Protein AF-A0A2E6I3M8-F1 (afdb_monomer)

Mean predicted aligned error: 12.36 Å

pLDDT: mean 76.17, std 16.65, range [36.59, 97.06]

Solvent-accessible surface area (backbone atoms only — not comparable to full-atom values): 7064 Å² total; per-residue (Å²): 144,80,88,81,78,78,81,73,75,74,75,78,68,83,82,56,92,66,77,67,47,78,41,88,43,80,33,40,32,26,34,58,92,55,69,78,39,78,33,30,38,50,30,41,40,98,87,49,71,42,75,48,64,97,57,67,69,71,56,51,78,20,39,41,77,92,75,76,44,66,56,75,47,78,48,78,68,66,42,86,73,48,77,43,80,44,98,86,75,50,71,52,71,46,70,39,70,76,90,75,79,81,69,86,76,88,126

Structure (mmCIF, N/CA/C/O backbone):
data_AF-A0A2E6I3M8-F1
#
_entry.id   AF-A0A2E6I3M8-F1
#
loop_
_atom_site.group_PDB
_atom_site.id
_atom_site.type_symbol
_atom_site.label_atom_id
_atom_site.label_alt_id
_atom_site.label_comp_id
_atom_site.label_asym_id
_atom_site.label_entity_id
_atom_site.label_seq_id
_atom_site.pdbx_PDB_ins_code
_atom_site.Cartn_x
_atom_site.Cartn_y
_atom_site.Cartn_z
_atom_site.occupancy
_atom_site.B_iso_or_equiv
_atom_site.auth_seq_id
_atom_site.auth_comp_id
_atom_site.auth_asym_id
_atom_site.auth_atom_id
_atom_site.pdbx_PDB_model_num
ATOM 1 N N . MET A 1 1 ? -38.478 33.015 10.668 1.00 46.25 1 MET A N 1
ATOM 2 C CA . MET A 1 1 ? -37.523 32.281 11.519 1.00 46.25 1 MET A CA 1
ATOM 3 C C . MET A 1 1 ? -37.569 30.815 11.116 1.00 46.25 1 MET A C 1
ATOM 5 O O . MET A 1 1 ? -38.404 30.099 11.636 1.00 46.25 1 MET A O 1
ATOM 9 N N . VAL A 1 2 ? -36.740 30.415 10.148 1.00 36.59 2 VAL A N 1
ATOM 10 C CA . VAL A 1 2 ? -36.226 29.045 9.976 1.00 36.59 2 VAL A CA 1
ATOM 11 C C . VAL A 1 2 ? -34.885 29.215 9.261 1.00 36.59 2 VAL A C 1
ATOM 13 O O . VAL A 1 2 ? -34.854 29.569 8.085 1.00 36.59 2 VAL A O 1
ATOM 16 N N . SER A 1 3 ? -33.784 29.077 9.994 1.00 40.72 3 SER A N 1
ATOM 17 C CA . SER A 1 3 ? -32.439 29.075 9.421 1.00 40.72 3 SER A CA 1
ATOM 18 C C . SER A 1 3 ? -32.225 27.732 8.727 1.00 40.72 3 SER A C 1
ATOM 20 O O . SER A 1 3 ? -32.199 26.699 9.390 1.00 40.72 3 SER A O 1
ATOM 22 N N . HIS A 1 4 ? -32.120 27.739 7.399 1.00 43.09 4 HIS A N 1
ATOM 23 C CA . HIS A 1 4 ? -31.569 26.615 6.646 1.00 43.09 4 HIS A CA 1
ATOM 24 C C . HIS A 1 4 ? -30.049 26.725 6.723 1.00 43.09 4 HIS A C 1
ATOM 26 O O . HIS A 1 4 ? -29.446 27.557 6.049 1.00 43.09 4 HIS A O 1
ATOM 32 N N . THR A 1 5 ? -29.432 25.928 7.588 1.00 47.72 5 THR A N 1
ATOM 33 C CA . THR A 1 5 ? -27.984 25.741 7.562 1.00 47.72 5 THR A CA 1
ATOM 34 C C . THR A 1 5 ? -27.696 24.710 6.479 1.00 47.72 5 THR A C 1
ATOM 36 O O . THR A 1 5 ? -27.811 23.510 6.715 1.00 47.72 5 THR A O 1
ATOM 39 N N . GLU A 1 6 ? -27.375 25.172 5.272 1.00 41.91 6 GLU A N 1
ATOM 40 C CA . GLU A 1 6 ? -26.766 24.321 4.252 1.00 41.91 6 GLU A CA 1
ATOM 41 C C . GLU A 1 6 ? -25.428 23.810 4.802 1.00 41.91 6 GLU A C 1
ATOM 43 O O . GLU A 1 6 ? -24.468 24.563 4.976 1.00 41.91 6 GLU A O 1
ATOM 48 N N . HIS A 1 7 ? -25.369 22.518 5.127 1.00 40.81 7 HIS A N 1
ATOM 49 C CA . HIS A 1 7 ? -24.108 21.811 5.307 1.00 40.81 7 HIS A CA 1
ATOM 50 C C . HIS A 1 7 ? -23.460 21.684 3.926 1.00 40.81 7 HIS A C 1
ATOM 52 O O . HIS A 1 7 ? -23.714 20.744 3.177 1.00 40.81 7 HIS A O 1
ATOM 58 N N . ARG A 1 8 ? -22.659 22.687 3.565 1.00 40.91 8 ARG A N 1
ATOM 59 C CA . ARG A 1 8 ? -21.767 22.626 2.412 1.00 40.91 8 ARG A CA 1
ATOM 60 C C . ARG A 1 8 ? -20.731 21.542 2.706 1.00 40.91 8 ARG A C 1
ATOM 62 O O . ARG A 1 8 ? -19.866 21.742 3.554 1.00 40.91 8 ARG A O 1
ATOM 69 N N . VAL A 1 9 ? -20.853 20.395 2.042 1.00 52.34 9 VAL A N 1
ATOM 70 C CA . VAL A 1 9 ? -19.757 19.424 1.948 1.00 52.34 9 VAL A CA 1
ATOM 71 C C . VAL A 1 9 ? -18.591 20.183 1.304 1.00 52.34 9 VAL A C 1
ATOM 73 O O . VAL A 1 9 ? -18.788 20.744 0.222 1.00 52.34 9 VAL A O 1
ATOM 76 N N . PRO A 1 10 ? -17.433 20.330 1.971 1.00 45.88 10 PRO A N 1
ATOM 77 C CA . PRO A 1 10 ? -16.275 20.948 1.345 1.00 45.88 10 PRO A CA 1
ATOM 78 C C . PRO A 1 10 ? -15.919 20.142 0.095 1.00 45.88 10 PRO A C 1
ATOM 80 O O . PRO A 1 10 ? -15.865 18.917 0.148 1.00 45.88 10 PRO A O 1
ATOM 83 N N . GLU A 1 11 ? -15.712 20.812 -1.035 1.00 47.94 11 GLU A N 1
ATOM 84 C CA . GLU A 1 11 ? -15.131 20.174 -2.215 1.00 47.94 11 GLU A CA 1
ATOM 85 C C . GLU A 1 11 ? -13.691 19.777 -1.842 1.00 47.94 11 GLU A C 1
ATOM 87 O O . GLU A 1 11 ? -12.800 20.618 -1.739 1.00 47.94 11 GLU A O 1
ATOM 92 N N . ASP A 1 12 ? -13.505 18.492 -1.528 1.00 54.31 12 ASP A N 1
ATOM 93 C CA . ASP A 1 12 ? -12.345 17.896 -0.842 1.00 54.31 12 ASP A CA 1
ATOM 94 C C . ASP A 1 12 ? -10.984 18.046 -1.554 1.00 54.31 12 ASP A C 1
ATOM 96 O O . ASP A 1 12 ? -9.953 17.623 -1.018 1.00 54.31 12 ASP A O 1
ATOM 100 N N . ASP A 1 13 ? -10.943 18.647 -2.742 1.00 52.84 13 ASP A N 1
ATOM 101 C CA . ASP A 1 13 ? -9.727 18.745 -3.548 1.00 52.84 13 ASP A CA 1
ATOM 102 C C . ASP A 1 13 ? 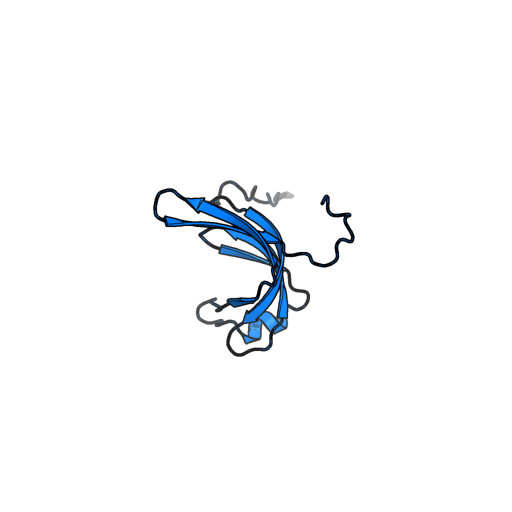-8.852 19.965 -3.211 1.00 52.84 13 ASP A C 1
ATOM 104 O O . ASP A 1 13 ? -7.633 19.889 -3.361 1.00 52.84 13 ASP A O 1
ATOM 108 N N . GLU A 1 14 ? -9.400 21.060 -2.668 1.00 52.09 14 GLU A N 1
ATOM 109 C CA . GLU A 1 14 ? -8.608 22.284 -2.425 1.00 52.09 14 GLU A CA 1
ATOM 110 C C . GLU A 1 14 ? -7.663 22.202 -1.208 1.00 52.09 14 GLU A C 1
ATOM 112 O O . GLU A 1 14 ? -6.711 22.978 -1.105 1.00 52.09 14 GLU A O 1
ATOM 117 N N . GLN A 1 15 ? -7.868 21.259 -0.279 1.00 60.31 15 GLN A N 1
ATOM 118 C CA . GLN A 1 15 ? -7.026 21.128 0.926 1.00 60.31 15 GLN A CA 1
ATOM 119 C C . GLN A 1 15 ? -5.815 20.200 0.745 1.00 60.31 15 GLN A C 1
ATOM 121 O O . GLN A 1 15 ? -4.953 20.106 1.627 1.00 60.31 15 GLN A O 1
ATOM 126 N N . ARG A 1 16 ? -5.723 19.493 -0.384 1.00 58.44 16 ARG A N 1
ATOM 127 C CA . ARG A 1 16 ? -4.733 18.430 -0.580 1.00 58.44 16 ARG A CA 1
ATOM 128 C C . ARG A 1 16 ? -3.451 18.996 -1.186 1.00 58.44 16 ARG A C 1
ATOM 130 O O . ARG A 1 16 ? -3.440 19.528 -2.288 1.00 58.44 16 ARG A O 1
ATOM 137 N N . LYS A 1 17 ? -2.335 18.852 -0.464 1.00 64.88 17 LYS A N 1
ATOM 138 C CA . LYS A 1 17 ? -1.016 19.359 -0.894 1.00 64.88 17 LYS A CA 1
ATOM 139 C C . LYS A 1 17 ? -0.282 18.447 -1.886 1.00 64.88 17 LYS A C 1
ATOM 141 O O . LYS A 1 17 ? 0.683 18.896 -2.494 1.00 64.88 17 LYS A O 1
ATOM 146 N N . LEU A 1 18 ? -0.692 17.182 -2.023 1.00 68.06 18 LEU A N 1
ATOM 147 C CA . LEU A 1 18 ? -0.040 16.183 -2.877 1.00 68.06 18 LEU A CA 1
ATOM 148 C C . LEU A 1 18 ? -1.071 15.422 -3.709 1.00 68.06 18 LEU A C 1
ATOM 150 O O . LEU A 1 18 ? -2.149 15.091 -3.213 1.00 68.06 18 LEU A O 1
ATOM 154 N N . SER A 1 19 ? -0.701 15.103 -4.950 1.00 73.75 19 SER A N 1
ATOM 155 C CA . SER A 1 19 ? -1.495 14.250 -5.830 1.00 73.75 19 SER A CA 1
ATOM 156 C C . SER A 1 19 ? -1.620 12.839 -5.250 1.00 73.75 19 SER A C 1
ATOM 158 O O . SER A 1 19 ? -0.650 12.263 -4.750 1.00 73.75 19 SER A O 1
ATOM 160 N N . ARG A 1 20 ? -2.833 12.284 -5.313 1.00 75.75 20 ARG A N 1
ATOM 161 C CA . ARG A 1 20 ? -3.129 10.896 -4.944 1.00 75.75 20 ARG A CA 1
ATOM 162 C C . ARG A 1 20 ? -3.222 10.043 -6.199 1.00 75.75 20 ARG A C 1
ATOM 164 O O . ARG A 1 20 ? -3.825 10.457 -7.187 1.00 75.75 20 ARG A O 1
ATOM 171 N N . LEU A 1 21 ? -2.634 8.857 -6.139 1.00 79.88 21 LEU A N 1
ATOM 172 C CA . LEU A 1 21 ? -2.870 7.805 -7.113 1.00 79.88 21 LEU A CA 1
ATOM 173 C C . LEU A 1 21 ? -4.069 6.995 -6.624 1.00 79.88 21 LEU A C 1
ATOM 175 O O . LEU A 1 21 ? -3.986 6.367 -5.569 1.00 79.88 21 LEU A O 1
ATOM 179 N N . GLN A 1 22 ? -5.168 7.027 -7.376 1.00 77.25 22 GLN A N 1
ATOM 180 C CA . GLN A 1 22 ? -6.261 6.084 -7.161 1.00 77.25 22 GLN A CA 1
ATOM 181 C C . GLN A 1 22 ? -5.818 4.708 -7.636 1.00 77.25 22 GLN A C 1
ATOM 183 O O . GLN A 1 22 ? -5.346 4.548 -8.765 1.00 77.25 22 GLN A O 1
ATOM 188 N N . ILE A 1 23 ? -5.931 3.734 -6.747 1.00 80.06 23 ILE A N 1
ATOM 189 C CA . ILE A 1 23 ? -5.555 2.354 -6.994 1.00 80.06 23 ILE A CA 1
ATOM 190 C C . ILE A 1 23 ? -6.517 1.497 -6.189 1.00 80.06 23 ILE A C 1
ATOM 192 O O . ILE A 1 23 ? -6.655 1.747 -5.006 1.00 80.06 23 ILE A O 1
ATOM 196 N N . ASP A 1 24 ? -7.154 0.510 -6.812 1.00 74.25 24 ASP A N 1
ATOM 197 C CA . ASP A 1 24 ? -7.914 -0.521 -6.102 1.00 74.25 24 ASP A CA 1
ATOM 198 C C . ASP A 1 24 ? -7.016 -1.763 -6.035 1.00 74.25 24 ASP A C 1
ATOM 200 O O . ASP A 1 24 ? -6.994 -2.595 -6.949 1.00 74.25 24 ASP A O 1
ATOM 204 N N . LEU A 1 25 ? -6.161 -1.823 -5.008 1.00 79.50 25 LEU A N 1
ATOM 205 C CA . LEU A 1 25 ? -5.187 -2.906 -4.842 1.00 79.50 25 LEU A CA 1
ATOM 206 C C . LEU A 1 25 ? -5.544 -3.756 -3.621 1.00 79.50 25 LEU A C 1
ATOM 208 O O . LEU A 1 25 ? -5.371 -3.277 -2.493 1.00 79.50 25 LEU A O 1
ATOM 212 N N . PRO A 1 26 ? -5.967 -5.021 -3.813 1.00 78.31 26 PRO A N 1
ATOM 213 C CA . PRO A 1 26 ? -6.090 -5.951 -2.706 1.00 78.31 26 PRO A CA 1
ATOM 214 C C . PRO A 1 26 ? -4.699 -6.264 -2.153 1.00 78.31 26 PRO A C 1
ATOM 216 O O . PRO A 1 26 ? -3.774 -6.623 -2.889 1.00 78.31 26 PRO A O 1
ATOM 219 N N . ILE A 1 27 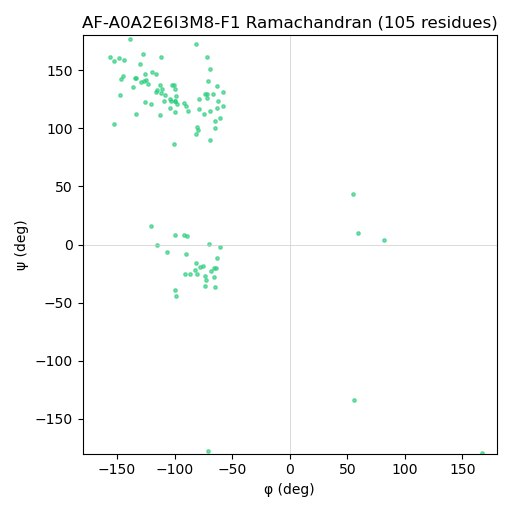? -4.556 -6.128 -0.842 1.00 82.19 27 ILE A N 1
ATOM 220 C CA . ILE A 1 27 ? -3.321 -6.380 -0.113 1.00 82.19 27 ILE A CA 1
ATOM 221 C C . ILE A 1 27 ? -3.590 -7.284 1.082 1.00 82.19 27 ILE A C 1
ATOM 223 O O . ILE A 1 27 ? -4.680 -7.295 1.648 1.00 82.19 27 ILE A O 1
ATOM 227 N N . GLN A 1 28 ? -2.550 -7.989 1.513 1.00 83.06 28 GLN A N 1
ATOM 228 C CA . GLN A 1 28 ? -2.513 -8.541 2.859 1.00 83.06 28 GLN A CA 1
ATOM 229 C C . GLN A 1 28 ? -1.709 -7.604 3.737 1.00 83.06 28 GLN A C 1
ATOM 231 O O . GLN A 1 28 ? -0.539 -7.357 3.449 1.00 83.06 28 GLN A O 1
ATOM 236 N N . ALA A 1 29 ? -2.320 -7.084 4.793 1.00 83.25 29 ALA A N 1
ATOM 237 C CA . ALA A 1 29 ? -1.662 -6.188 5.726 1.00 83.25 29 ALA A CA 1
ATOM 238 C C . ALA A 1 29 ? -1.568 -6.804 7.116 1.00 83.25 29 ALA A C 1
ATOM 240 O O . ALA A 1 29 ? -2.478 -7.499 7.552 1.00 83.25 29 ALA A O 1
ATOM 241 N N . ARG A 1 30 ? -0.501 -6.501 7.847 1.00 82.62 30 ARG A N 1
ATOM 242 C CA . ARG A 1 30 ? -0.427 -6.728 9.292 1.00 82.62 30 ARG A CA 1
ATOM 243 C C . ARG A 1 30 ? -0.322 -5.385 9.997 1.00 82.62 30 ARG A C 1
ATOM 245 O O . ARG A 1 30 ? 0.477 -4.546 9.583 1.00 82.62 30 ARG A O 1
ATOM 252 N N . LEU A 1 31 ? -1.127 -5.189 11.039 1.00 80.38 31 LEU A N 1
ATOM 253 C CA . LEU A 1 31 ? -1.067 -4.005 11.893 1.00 80.38 31 LEU A CA 1
ATOM 254 C C . LEU A 1 31 ? -0.502 -4.398 13.260 1.00 80.38 31 LEU A C 1
ATOM 256 O O . LEU A 1 31 ? -1.036 -5.289 13.923 1.00 80.38 31 LEU A O 1
ATOM 260 N N . GLY A 1 32 ? 0.588 -3.750 13.675 1.00 76.56 32 GLY A N 1
ATOM 261 C CA . GLY A 1 32 ? 1.267 -4.063 14.939 1.00 76.56 32 GLY A CA 1
ATOM 262 C C . GLY A 1 32 ? 1.691 -5.538 15.041 1.00 76.56 32 GLY A C 1
ATOM 263 O O . GLY A 1 32 ? 2.239 -6.107 14.098 1.00 76.56 32 GLY A O 1
ATOM 264 N N . GLU A 1 33 ? 1.429 -6.178 16.185 1.00 71.31 33 GLU A N 1
ATOM 265 C CA . GLU A 1 33 ? 1.676 -7.619 16.392 1.00 71.31 33 GLU A CA 1
ATOM 266 C C . GLU A 1 33 ? 0.482 -8.522 16.012 1.00 71.31 33 GLU A C 1
ATOM 268 O O . GLU A 1 33 ? 0.523 -9.729 16.246 1.00 71.31 33 GLU A O 1
ATOM 273 N N . GLY A 1 34 ? -0.571 -7.959 15.411 1.00 69.94 34 GLY A N 1
ATOM 274 C CA . GLY A 1 34 ? -1.805 -8.672 15.075 1.00 69.94 34 GLY A CA 1
ATOM 275 C C . GLY A 1 34 ? -1.686 -9.691 13.933 1.00 69.94 34 GLY A C 1
ATOM 276 O O . GLY A 1 34 ? -0.619 -9.930 13.358 1.00 69.94 34 GLY A O 1
ATOM 277 N N . SER A 1 35 ? -2.820 -10.306 13.585 1.00 74.38 35 SER A N 1
ATOM 278 C CA . SER A 1 35 ? -2.945 -11.200 12.427 1.00 74.38 35 SER A CA 1
ATOM 279 C C . SER A 1 35 ? -2.900 -10.439 11.098 1.00 74.38 35 SER A C 1
ATOM 281 O O . SER A 1 35 ? -3.123 -9.232 11.046 1.00 74.38 35 SER A O 1
ATOM 283 N N . HIS A 1 36 ? -2.629 -11.159 10.004 1.00 78.94 36 HIS A N 1
ATOM 284 C CA . HIS A 1 36 ? -2.767 -10.594 8.662 1.00 78.94 36 HIS A CA 1
ATOM 285 C C . HIS A 1 36 ? -4.249 -10.409 8.320 1.00 78.94 36 HIS A C 1
ATOM 287 O O . HIS A 1 36 ? -5.066 -11.274 8.635 1.00 78.94 36 HIS A O 1
ATOM 293 N N . LEU A 1 37 ? -4.560 -9.300 7.659 1.00 84.00 37 LEU A N 1
ATOM 294 C CA . LEU A 1 37 ? -5.886 -8.882 7.230 1.00 84.00 37 LEU A CA 1
ATOM 295 C C . LEU A 1 37 ? -5.874 -8.676 5.725 1.00 84.00 37 LEU A 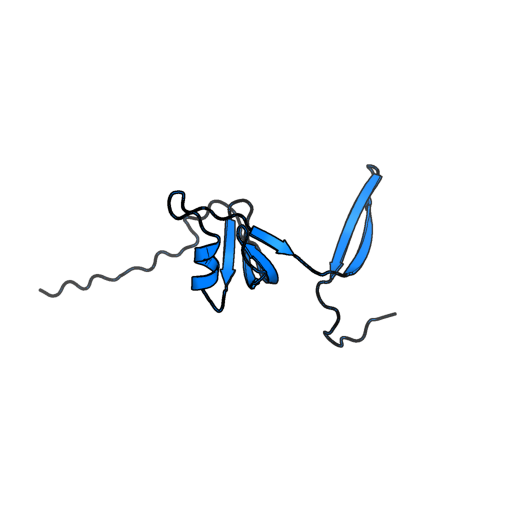C 1
ATOM 297 O O . LEU A 1 37 ? -4.932 -8.088 5.188 1.00 84.00 37 LEU A O 1
ATOM 301 N N . ASP A 1 38 ? -6.928 -9.132 5.064 1.00 84.12 38 ASP A N 1
ATOM 302 C CA . ASP A 1 38 ? -7.178 -8.760 3.680 1.00 84.12 38 ASP A CA 1
ATOM 303 C C . ASP A 1 38 ? -7.785 -7.349 3.684 1.00 84.12 38 ASP A C 1
ATOM 305 O O . ASP A 1 38 ? -8.841 -7.116 4.271 1.00 84.12 38 ASP A O 1
ATOM 309 N N . LEU A 1 39 ? -7.073 -6.395 3.086 1.00 86.56 39 LEU A N 1
ATOM 310 C CA . LEU A 1 39 ? -7.475 -4.993 2.974 1.00 86.56 39 LEU A CA 1
ATOM 311 C C . LEU A 1 39 ? -7.408 -4.558 1.513 1.00 86.56 39 LEU A C 1
ATOM 313 O O . LEU A 1 39 ? -6.733 -5.172 0.687 1.00 86.56 39 LEU A O 1
ATOM 317 N N . GLU A 1 40 ? -8.044 -3.439 1.204 1.00 86.25 40 GLU A N 1
ATOM 318 C CA . GLU A 1 40 ? -7.940 -2.8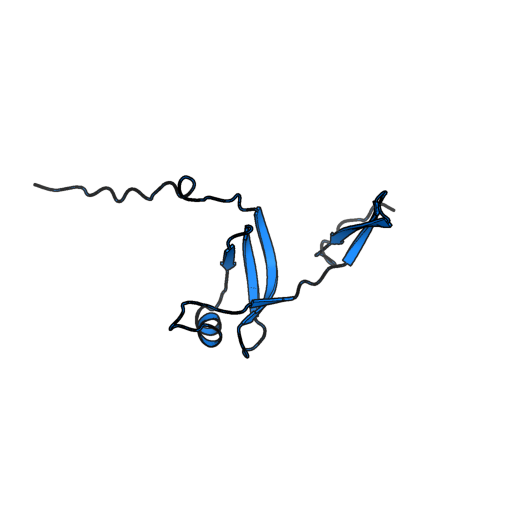01 -0.104 1.00 86.25 40 GLU A CA 1
ATOM 319 C C . GLU A 1 40 ? -7.382 -1.391 0.073 1.00 86.25 40 GLU A C 1
ATOM 321 O O . GLU A 1 40 ? -7.959 -0.571 0.787 1.00 86.25 40 GLU A O 1
ATOM 326 N N . ILE A 1 41 ? -6.247 -1.095 -0.561 1.00 88.06 41 ILE A N 1
ATOM 327 C CA . ILE A 1 41 ? -5.819 0.298 -0.727 1.00 88.06 41 ILE A CA 1
ATOM 328 C C . ILE A 1 41 ? -6.734 0.896 -1.789 1.00 88.06 41 ILE A C 1
ATOM 330 O O . ILE A 1 41 ? -6.879 0.276 -2.835 1.00 88.06 41 ILE A O 1
ATOM 334 N N . VAL A 1 42 ? -7.326 2.056 -1.495 1.00 88.12 42 VAL A N 1
ATOM 335 C CA . VAL A 1 42 ? -8.215 2.832 -2.383 1.00 88.12 42 VAL A CA 1
ATOM 336 C C . VAL A 1 42 ? -7.453 3.984 -3.045 1.00 88.12 42 VAL A C 1
ATOM 338 O O . VAL A 1 42 ? -7.653 4.327 -4.211 1.00 88.12 42 VAL A O 1
ATOM 341 N N . ASP A 1 43 ? -6.567 4.623 -2.282 1.00 88.62 43 ASP A N 1
ATOM 342 C CA . ASP A 1 43 ? -5.631 5.603 -2.815 1.00 88.62 43 ASP A CA 1
ATOM 343 C C . ASP A 1 43 ? -4.361 5.685 -1.968 1.00 88.62 43 ASP A C 1
ATOM 345 O O . ASP A 1 43 ? -4.341 5.305 -0.793 1.00 88.62 43 ASP A O 1
ATOM 349 N N . ILE A 1 44 ? -3.287 6.175 -2.584 1.00 87.81 44 ILE A N 1
ATOM 350 C CA . ILE A 1 44 ? -2.017 6.433 -1.909 1.00 87.81 44 ILE A CA 1
ATOM 351 C C . ILE A 1 44 ? -1.324 7.668 -2.488 1.00 87.81 44 ILE A C 1
ATOM 353 O O . ILE A 1 44 ? -1.380 7.955 -3.687 1.00 87.81 44 ILE A O 1
ATOM 357 N N . SER A 1 45 ? -0.648 8.418 -1.626 1.00 87.69 45 SER A N 1
ATOM 358 C CA . SER A 1 45 ? 0.253 9.512 -1.976 1.00 87.69 45 SER A CA 1
ATOM 359 C C . SER A 1 45 ? 1.506 9.478 -1.104 1.00 87.69 45 SER A C 1
ATOM 361 O O . SER A 1 45 ? 1.623 8.692 -0.166 1.00 87.69 45 SER A O 1
ATOM 363 N N . GLY A 1 46 ? 2.444 10.390 -1.370 1.00 81.44 46 GLY A N 1
ATOM 364 C CA . GLY A 1 46 ? 3.637 10.553 -0.535 1.00 81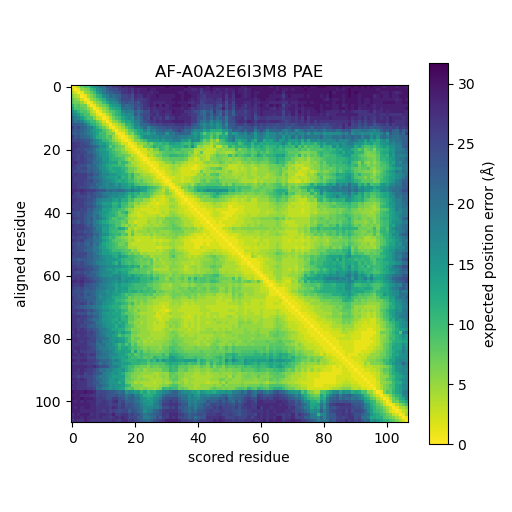.44 46 GLY A CA 1
ATOM 365 C C . GLY A 1 46 ? 3.360 10.993 0.911 1.00 81.44 46 GLY A C 1
ATOM 366 O O . GLY A 1 46 ? 4.279 10.955 1.721 1.00 81.44 46 GLY A O 1
ATOM 367 N N . SER A 1 47 ? 2.135 11.416 1.248 1.00 87.88 47 SER A N 1
ATOM 368 C CA . SER A 1 47 ? 1.765 11.848 2.607 1.00 87.88 47 SER A CA 1
ATOM 369 C C . SER A 1 47 ? 0.724 10.964 3.287 1.00 87.88 47 SER A C 1
ATOM 371 O O . SER A 1 47 ? 0.314 11.286 4.399 1.00 87.88 47 SER A O 1
ATOM 373 N N . GLY A 1 48 ? 0.228 9.913 2.638 1.00 87.00 48 GLY A N 1
ATOM 374 C CA . GLY A 1 48 ? -0.775 9.056 3.256 1.00 87.00 48 GLY A CA 1
ATOM 375 C C . GLY A 1 48 ? -1.447 8.104 2.286 1.00 87.00 48 GLY A C 1
ATOM 376 O O . GLY A 1 48 ? -1.150 8.086 1.096 1.00 87.00 48 GLY A O 1
ATOM 377 N N . MET A 1 49 ? -2.377 7.323 2.818 1.00 90.62 49 MET A N 1
ATOM 378 C CA . MET A 1 49 ? -3.151 6.337 2.077 1.00 90.62 49 MET A CA 1
ATOM 379 C C . MET A 1 49 ? -4.576 6.272 2.614 1.00 90.62 49 MET A C 1
ATOM 381 O O . MET A 1 49 ? -4.830 6.645 3.762 1.00 90.62 49 MET A O 1
ATOM 385 N N . GLN A 1 50 ? -5.486 5.767 1.794 1.00 89.88 50 GLN A N 1
ATOM 386 C CA . GLN A 1 50 ? -6.828 5.385 2.197 1.00 89.88 50 GLN A CA 1
ATOM 387 C C . GLN A 1 50 ? -6.997 3.881 2.003 1.00 89.88 50 GLN A C 1
ATOM 389 O O . GLN A 1 50 ? -6.683 3.352 0.939 1.00 89.88 50 GLN A O 1
ATOM 394 N N . ILE A 1 51 ? -7.507 3.207 3.033 1.00 89.44 51 ILE A N 1
ATOM 395 C CA . ILE A 1 51 ? -7.775 1.769 3.021 1.00 89.44 51 ILE A CA 1
ATOM 396 C C . ILE A 1 51 ? -9.261 1.498 3.248 1.00 89.44 51 ILE A C 1
ATOM 398 O O . ILE A 1 51 ? -9.941 2.246 3.954 1.00 89.44 51 ILE A O 1
ATOM 402 N N . ARG A 1 52 ? -9.755 0.415 2.659 1.00 88.88 52 ARG A N 1
ATOM 403 C CA . ARG A 1 52 ? -11.076 -0.159 2.896 1.00 88.88 52 ARG A CA 1
ATOM 404 C C . ARG A 1 52 ? -10.887 -1.498 3.613 1.00 88.88 52 ARG A C 1
ATOM 406 O O . ARG A 1 52 ? -10.011 -2.280 3.248 1.00 88.88 52 ARG A O 1
ATOM 413 N N . SER A 1 53 ? -11.679 -1.714 4.660 1.00 87.00 53 SER A N 1
ATOM 414 C CA . SER A 1 53 ? -11.711 -2.940 5.464 1.00 87.00 53 SER A CA 1
ATOM 415 C C . SER A 1 53 ? -13.163 -3.342 5.686 1.00 87.00 53 SER A C 1
ATOM 417 O O . SER A 1 53 ? -14.003 -2.465 5.904 1.00 87.00 53 SER A O 1
ATOM 419 N N . ASP A 1 54 ? -13.433 -4.644 5.684 1.00 86.12 54 ASP A N 1
ATOM 420 C CA . ASP A 1 54 ? -14.741 -5.192 6.058 1.00 86.12 54 ASP A CA 1
ATOM 421 C C . ASP A 1 54 ? -14.939 -5.232 7.583 1.00 86.12 54 ASP A C 1
ATOM 423 O O . ASP A 1 54 ? -16.072 -5.275 8.063 1.00 86.12 54 ASP A O 1
ATOM 427 N N . ASP A 1 55 ? -13.845 -5.172 8.350 1.00 83.50 55 ASP A N 1
ATOM 428 C CA . ASP A 1 55 ? -13.863 -5.155 9.811 1.00 83.50 55 ASP A CA 1
ATOM 429 C C . ASP A 1 55 ? -12.931 -4.062 10.354 1.00 83.50 55 ASP A C 1
ATOM 431 O O . ASP A 1 55 ? -11.706 -4.101 10.193 1.00 83.50 55 ASP A O 1
ATOM 435 N N . PHE A 1 56 ? -13.524 -3.039 10.973 1.00 81.19 56 PHE A N 1
ATOM 436 C CA . PHE A 1 56 ? -12.782 -1.935 11.582 1.00 81.19 56 PHE A CA 1
ATOM 437 C C . PHE A 1 56 ? -12.230 -2.290 12.965 1.00 81.19 56 PHE A C 1
ATOM 439 O O . PHE A 1 56 ? -11.236 -1.700 13.385 1.00 81.19 56 PHE A O 1
ATOM 446 N N . GLU A 1 57 ? -12.839 -3.237 13.682 1.00 81.50 57 GLU A N 1
ATOM 447 C CA . GLU A 1 57 ? -12.394 -3.575 15.037 1.00 81.50 57 GLU A CA 1
ATOM 448 C C . GLU A 1 57 ? -10.989 -4.177 15.008 1.00 81.50 57 GLU A C 1
ATOM 450 O O . GLU A 1 57 ? -10.153 -3.810 15.829 1.00 81.50 57 GLU A O 1
ATOM 455 N N . VAL A 1 58 ? -10.664 -4.970 13.98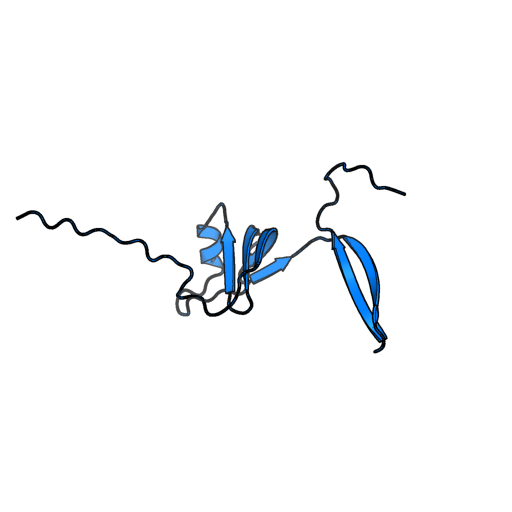4 1.00 75.44 58 VAL A N 1
ATOM 456 C CA . VAL A 1 58 ? -9.317 -5.546 13.844 1.00 75.44 58 VAL A CA 1
ATOM 457 C C . VAL A 1 58 ? -8.248 -4.492 13.537 1.00 75.44 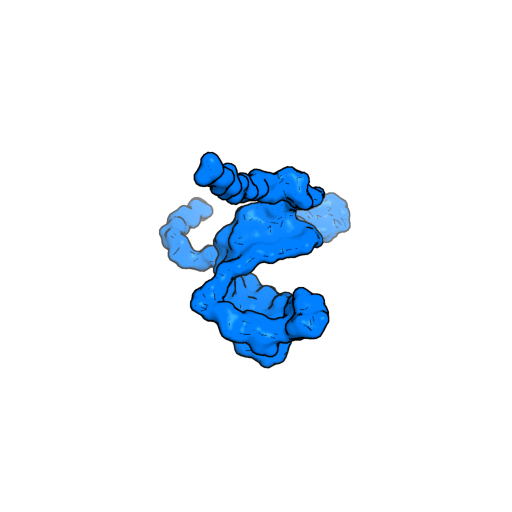58 VAL A C 1
ATOM 459 O O . VAL A 1 58 ? -7.072 -4.687 13.844 1.00 75.44 58 VAL A O 1
ATOM 462 N N . LEU A 1 59 ? -8.634 -3.337 12.981 1.00 78.19 59 LEU A N 1
ATOM 463 C CA . LEU A 1 59 ? -7.703 -2.225 12.784 1.00 78.19 59 LEU A CA 1
ATOM 464 C C . LEU A 1 59 ? -7.360 -1.521 14.103 1.00 78.19 59 LEU A C 1
ATOM 466 O O . LEU A 1 59 ? -6.269 -0.963 14.223 1.00 78.19 59 LEU A O 1
ATOM 470 N N . LYS A 1 60 ? -8.255 -1.563 15.099 1.00 78.00 60 LYS A N 1
ATOM 471 C CA . LYS A 1 60 ? -8.024 -0.941 16.411 1.00 78.00 60 LYS A CA 1
ATOM 472 C C . LYS A 1 60 ? -7.002 -1.700 17.248 1.00 78.00 60 LYS A C 1
ATOM 474 O O . LYS A 1 60 ? -6.288 -1.074 18.024 1.00 78.00 60 LYS A O 1
ATOM 479 N N . ASP A 1 61 ? -6.904 -3.016 17.078 1.00 75.19 61 ASP A N 1
ATOM 480 C CA . ASP A 1 61 ? -5.993 -3.851 17.869 1.00 75.19 61 ASP A CA 1
ATOM 481 C C . ASP A 1 61 ? -4.511 -3.539 17.592 1.00 75.19 61 ASP A C 1
ATOM 483 O O . ASP A 1 61 ? -3.663 -3.698 18.469 1.00 75.19 61 ASP A O 1
ATOM 487 N N . GLY A 1 62 ? -4.189 -3.064 16.385 1.00 73.44 62 GLY A N 1
ATOM 488 C CA . GLY A 1 62 ? -2.836 -2.652 15.988 1.00 73.44 62 GLY A CA 1
ATOM 489 C C . GLY A 1 62 ? -2.588 -1.141 16.036 1.00 73.44 62 GLY A C 1
ATOM 490 O O . GLY A 1 62 ? -1.556 -0.680 15.545 1.00 73.44 62 GLY A O 1
ATOM 491 N N . PHE A 1 63 ? -3.535 -0.376 16.578 1.00 83.50 63 PHE A N 1
ATOM 492 C CA . PHE A 1 63 ? -3.544 1.083 16.577 1.00 83.50 63 PHE A CA 1
ATOM 493 C C . PHE A 1 63 ? -3.162 1.641 17.952 1.00 83.50 63 PHE A C 1
ATOM 495 O O . PHE A 1 63 ? -3.794 1.343 18.967 1.00 83.50 63 PHE A O 1
ATOM 502 N N . ASP A 1 64 ? -2.146 2.503 17.991 1.00 82.62 64 ASP A N 1
ATOM 503 C CA . ASP A 1 64 ? -1.826 3.287 19.177 1.00 82.62 64 ASP A CA 1
ATOM 504 C C . ASP A 1 64 ? -2.780 4.482 19.271 1.00 82.62 64 ASP A C 1
ATOM 506 O O . ASP A 1 64 ? -2.583 5.532 18.652 1.00 82.62 64 ASP A O 1
ATOM 510 N N . ALA A 1 65 ? -3.820 4.329 20.090 1.00 80.75 65 ALA A N 1
ATOM 511 C CA . ALA A 1 65 ? -4.828 5.361 20.294 1.00 80.75 65 ALA A CA 1
ATOM 512 C C . ALA A 1 65 ? -4.311 6.635 20.974 1.00 80.75 65 ALA A C 1
ATOM 514 O O . ALA A 1 65 ? -4.961 7.674 20.856 1.00 80.75 65 ALA A O 1
ATOM 515 N N . GLN A 1 66 ? -3.172 6.590 21.674 1.00 86.06 66 GLN A N 1
ATOM 516 C CA . GLN A 1 66 ? -2.602 7.788 22.296 1.00 86.06 66 GLN A CA 1
ATOM 517 C C . GLN A 1 66 ? -1.975 8.712 21.252 1.00 86.06 66 GLN A C 1
ATOM 519 O O . GLN A 1 66 ? -2.075 9.933 21.379 1.00 86.06 66 GLN A O 1
ATOM 524 N N . HIS A 1 67 ? -1.371 8.133 20.213 1.00 86.81 67 HIS A N 1
ATOM 525 C CA . HIS A 1 67 ? -0.667 8.869 19.161 1.00 86.81 67 HIS A CA 1
ATOM 526 C C . HIS A 1 67 ? -1.423 8.907 17.827 1.00 86.81 67 HIS A C 1
ATOM 528 O O . HIS A 1 67 ? -1.025 9.637 16.922 1.00 86.81 67 HIS A O 1
ATOM 534 N N . ASN A 1 68 ? -2.544 8.183 17.723 1.00 84.94 68 ASN A N 1
ATOM 535 C CA . ASN A 1 68 ? -3.308 8.002 16.491 1.00 84.94 68 ASN A CA 1
ATOM 536 C C . ASN A 1 68 ? -2.424 7.455 15.353 1.00 84.94 68 ASN A C 1
ATOM 538 O O . ASN A 1 68 ? -2.473 7.936 14.220 1.00 84.94 68 ASN A O 1
ATOM 542 N N . GLU A 1 69 ? -1.587 6.469 15.685 1.00 87.25 69 GLU A N 1
ATOM 543 C CA . GLU A 1 69 ? -0.561 5.902 14.808 1.00 87.25 69 GLU A CA 1
ATOM 544 C C . GLU A 1 69 ? -0.711 4.379 14.706 1.00 87.25 69 GLU A C 1
ATOM 546 O O . GLU A 1 69 ? -1.117 3.709 15.655 1.00 87.25 69 GLU A O 1
ATOM 551 N N . ALA A 1 70 ? -0.378 3.820 13.544 1.00 85.94 70 ALA A N 1
ATOM 552 C CA . ALA A 1 70 ? -0.285 2.380 13.345 1.00 85.94 70 ALA A CA 1
ATOM 553 C C . ALA A 1 70 ? 0.821 2.060 12.333 1.00 85.94 70 ALA A C 1
ATOM 555 O O . ALA A 1 70 ? 0.980 2.755 11.326 1.00 85.94 70 ALA A O 1
ATOM 556 N N . THR A 1 71 ? 1.548 0.969 12.577 1.00 86.50 71 THR A N 1
ATOM 557 C CA . THR A 1 71 ? 2.519 0.423 11.622 1.00 86.50 71 THR A CA 1
ATOM 558 C C . THR A 1 71 ? 1.836 -0.615 10.750 1.00 86.50 71 THR A C 1
ATOM 560 O O . THR A 1 71 ? 1.332 -1.615 11.261 1.00 86.50 71 THR A O 1
ATOM 563 N N . PHE A 1 72 ? 1.864 -0.390 9.437 1.00 85.12 72 PHE A N 1
ATOM 564 C CA . PHE A 1 72 ? 1.334 -1.310 8.438 1.00 85.12 72 PHE A CA 1
ATOM 565 C C . PHE A 1 72 ? 2.473 -2.058 7.753 1.00 85.12 72 PHE A C 1
ATOM 567 O O . PHE A 1 72 ? 3.344 -1.451 7.130 1.00 85.12 72 PHE A O 1
ATOM 574 N N . GLU A 1 73 ? 2.428 -3.382 7.796 1.00 86.75 73 GLU A N 1
ATOM 575 C CA . GLU A 1 73 ? 3.234 -4.223 6.919 1.00 86.75 73 GLU A CA 1
ATOM 576 C C . GLU A 1 73 ? 2.373 -4.701 5.760 1.00 86.75 73 GLU A C 1
ATOM 578 O O . GLU A 1 73 ? 1.430 -5.458 5.966 1.00 86.75 73 GLU A O 1
ATOM 583 N N . ILE A 1 74 ? 2.694 -4.261 4.544 1.00 85.56 74 ILE A N 1
ATOM 584 C CA . ILE A 1 74 ? 1.934 -4.591 3.338 1.00 85.56 74 ILE A CA 1
ATOM 585 C C . ILE A 1 74 ? 2.646 -5.714 2.588 1.00 85.56 74 ILE A C 1
ATOM 587 O O . ILE A 1 74 ? 3.798 -5.581 2.172 1.00 85.56 74 ILE A O 1
ATOM 591 N N . ARG A 1 75 ? 1.931 -6.811 2.355 1.00 84.88 75 ARG A N 1
ATOM 592 C CA . ARG A 1 75 ? 2.360 -7.913 1.504 1.00 84.88 75 ARG A CA 1
ATOM 593 C C . ARG A 1 75 ? 1.627 -7.844 0.170 1.00 84.88 75 ARG A C 1
ATOM 595 O O . ARG A 1 75 ? 0.413 -8.017 0.100 1.00 84.88 75 ARG A O 1
ATOM 602 N N . ILE A 1 76 ? 2.404 -7.660 -0.893 1.00 83.12 76 ILE A N 1
ATOM 603 C CA . ILE A 1 76 ? 1.930 -7.669 -2.279 1.00 83.12 76 ILE A CA 1
ATOM 604 C C . ILE A 1 76 ? 2.505 -8.903 -2.968 1.00 83.12 76 ILE A C 1
ATOM 606 O O . ILE A 1 76 ? 3.707 -9.167 -2.896 1.00 83.12 76 ILE A O 1
ATOM 610 N N . GLN A 1 77 ? 1.651 -9.668 -3.640 1.00 81.94 77 GLN A N 1
ATOM 611 C CA . GLN A 1 77 ? 2.083 -10.756 -4.511 1.00 81.94 77 GLN A CA 1
ATOM 612 C C . GLN A 1 77 ? 2.080 -10.265 -5.955 1.00 81.94 77 GLN A C 1
ATOM 614 O O . GLN A 1 77 ? 1.084 -9.728 -6.429 1.00 81.94 77 GLN A O 1
ATOM 619 N N . ALA A 1 78 ? 3.201 -10.438 -6.653 1.00 85.56 78 ALA A N 1
ATOM 620 C CA . ALA A 1 78 ? 3.337 -10.019 -8.041 1.00 85.56 78 ALA A CA 1
ATOM 621 C C . ALA A 1 78 ? 4.284 -10.935 -8.825 1.00 85.56 78 ALA A C 1
ATOM 623 O O . ALA A 1 78 ? 5.123 -11.639 -8.257 1.00 85.56 78 ALA A O 1
ATOM 624 N N . ARG A 1 79 ? 4.166 -10.905 -10.152 1.00 87.56 79 ARG A N 1
ATOM 625 C CA . ARG A 1 79 ? 5.043 -11.589 -11.106 1.00 87.56 79 ARG A CA 1
ATOM 626 C C . ARG A 1 79 ? 5.836 -10.563 -11.906 1.00 87.56 79 ARG A C 1
ATOM 628 O O . ARG A 1 79 ? 5.260 -9.597 -12.390 1.00 87.56 79 ARG A O 1
ATOM 635 N N . LEU A 1 80 ? 7.129 -10.807 -12.108 1.00 91.50 80 LEU A N 1
ATOM 636 C CA . LEU A 1 80 ? 7.938 -10.000 -13.019 1.00 91.50 80 LEU A CA 1
ATOM 637 C C . LEU A 1 80 ? 7.399 -10.129 -14.455 1.00 91.50 80 LEU A C 1
ATOM 639 O O . LEU A 1 80 ? 7.311 -11.240 -14.982 1.00 91.50 80 LEU A O 1
ATOM 643 N N . ALA A 1 81 ? 7.056 -9.001 -15.073 1.00 90.56 81 ALA A N 1
ATOM 644 C CA . ALA A 1 81 ? 6.557 -8.934 -16.444 1.00 90.56 81 ALA A CA 1
ATOM 645 C C . ALA A 1 81 ? 7.666 -8.556 -17.430 1.00 90.56 81 ALA A C 1
ATOM 647 O O . ALA A 1 81 ? 7.809 -9.176 -18.481 1.00 90.56 81 ALA A O 1
ATOM 648 N N . TRP A 1 82 ? 8.482 -7.563 -17.075 1.00 94.38 82 TRP A N 1
ATOM 649 C CA . TRP A 1 82 ? 9.606 -7.115 -17.890 1.00 94.38 82 TRP A CA 1
ATOM 650 C C . TRP A 1 82 ? 10.675 -6.429 -17.039 1.00 94.38 82 TRP A C 1
ATOM 652 O O . TRP A 1 82 ? 10.416 -5.967 -15.926 1.00 94.38 82 TRP A O 1
ATOM 662 N N . ALA A 1 83 ? 11.881 -6.340 -17.594 1.00 96.44 83 ALA A N 1
ATOM 663 C CA . ALA A 1 83 ? 13.003 -5.603 -17.030 1.00 96.44 83 ALA A CA 1
ATOM 664 C C . ALA A 1 83 ? 13.698 -4.805 -18.140 1.00 96.44 83 ALA A C 1
ATOM 666 O O . ALA A 1 83 ? 13.924 -5.329 -19.231 1.00 96.44 83 ALA A O 1
ATOM 667 N N . ARG A 1 84 ? 14.034 -3.545 -17.861 1.00 96.50 84 ARG A N 1
ATOM 668 C CA . ARG A 1 84 ? 14.745 -2.647 -18.773 1.00 96.50 84 ARG A CA 1
ATOM 669 C C . ARG A 1 84 ? 15.985 -2.086 -18.067 1.00 96.50 84 ARG A C 1
ATOM 671 O O . ARG A 1 84 ? 15.816 -1.473 -17.012 1.00 96.50 84 ARG A O 1
ATOM 678 N N . PRO A 1 85 ? 17.198 -2.276 -18.611 1.00 96.75 85 PRO A N 1
ATOM 679 C CA . PRO A 1 85 ? 18.397 -1.646 -18.067 1.00 96.75 85 PRO A CA 1
ATOM 680 C C . PRO A 1 85 ? 18.374 -0.130 -18.302 1.00 96.75 85 PRO A C 1
ATOM 682 O O . PRO A 1 85 ? 17.788 0.344 -19.277 1.00 96.75 85 PRO A O 1
ATOM 685 N N . GLU A 1 86 ? 19.022 0.615 -17.415 1.00 97.06 86 GLU A N 1
ATOM 686 C CA . GLU A 1 86 ? 19.296 2.048 -17.548 1.00 97.06 86 GLU A CA 1
ATOM 687 C C . GLU A 1 86 ? 20.800 2.296 -17.743 1.00 97.06 86 GLU A C 1
ATOM 689 O O . GLU A 1 86 ? 21.634 1.438 -17.439 1.00 97.06 86 GLU A O 1
ATOM 694 N N . ASP A 1 87 ? 21.152 3.479 -18.253 1.00 95.69 87 ASP A N 1
ATOM 695 C CA . ASP A 1 87 ? 22.530 3.830 -18.634 1.00 95.69 87 ASP A CA 1
ATOM 696 C C . ASP A 1 87 ? 23.508 3.860 -17.446 1.00 95.69 87 ASP A C 1
ATOM 698 O O . ASP A 1 87 ? 24.720 3.750 -17.624 1.00 95.69 87 ASP A O 1
ATOM 702 N N . ASP A 1 88 ? 22.995 3.986 -16.222 1.00 95.75 88 ASP A N 1
ATOM 703 C CA . ASP A 1 88 ? 23.776 4.009 -14.983 1.00 95.75 88 ASP A CA 1
ATOM 704 C C . ASP A 1 88 ? 23.950 2.624 -14.333 1.00 95.75 88 ASP A C 1
ATOM 706 O O . ASP A 1 88 ? 24.450 2.512 -13.212 1.00 95.75 88 ASP A O 1
ATOM 710 N N . GLY A 1 89 ? 23.541 1.561 -15.030 1.00 94.31 89 GLY A N 1
ATOM 711 C CA . GLY A 1 89 ? 23.613 0.188 -14.538 1.00 94.31 89 GLY A CA 1
ATOM 712 C C . GLY A 1 89 ? 22.468 -0.216 -13.604 1.00 94.31 89 GLY A C 1
ATOM 713 O O . GLY A 1 89 ? 22.488 -1.338 -13.093 1.00 94.31 89 GLY A O 1
ATOM 714 N N . ARG A 1 90 ? 21.466 0.648 -13.377 1.00 96.38 90 ARG A N 1
ATOM 715 C CA . ARG A 1 90 ? 20.213 0.275 -12.699 1.00 96.38 90 ARG A CA 1
ATOM 716 C C . ARG A 1 90 ? 19.239 -0.410 -13.659 1.00 96.38 90 ARG A C 1
ATOM 718 O O . ARG A 1 90 ? 19.456 -0.494 -14.865 1.00 96.38 90 ARG A O 1
ATOM 725 N N . PHE A 1 91 ? 18.147 -0.924 -13.098 1.00 95.19 91 PHE A N 1
ATOM 726 C CA . PHE A 1 91 ? 17.057 -1.537 -13.849 1.00 95.19 91 PHE A CA 1
ATOM 727 C C . PHE A 1 91 ? 15.723 -0.940 -13.421 1.00 95.19 91 PHE A C 1
ATOM 729 O O . PHE A 1 91 ? 15.458 -0.783 -12.229 1.00 95.19 91 PHE A O 1
ATOM 736 N N . VAL A 1 92 ? 14.850 -0.712 -14.396 1.00 96.38 92 VAL A N 1
ATOM 737 C CA . VAL A 1 92 ? 13.418 -0.514 -14.167 1.00 96.38 92 VAL A CA 1
ATOM 738 C C . VAL A 1 92 ? 12.716 -1.829 -14.466 1.00 96.38 92 VAL A C 1
ATOM 740 O O . VAL A 1 92 ? 12.992 -2.468 -15.482 1.00 96.38 92 VAL A O 1
ATOM 743 N N . THR A 1 93 ? 11.812 -2.250 -13.586 1.00 95.19 93 THR A N 1
ATOM 744 C CA . THR A 1 93 ? 11.057 -3.497 -13.748 1.00 95.19 93 THR A CA 1
ATOM 745 C C . THR A 1 93 ? 9.561 -3.237 -13.676 1.00 95.19 93 THR A C 1
ATOM 747 O O . THR A 1 93 ? 9.107 -2.407 -12.890 1.00 95.19 93 THR A O 1
ATOM 750 N N . GLY A 1 94 ? 8.802 -3.949 -14.506 1.00 92.81 94 GLY A N 1
ATOM 751 C CA . GLY A 1 94 ? 7.346 -3.993 -14.442 1.00 92.81 94 GLY A CA 1
ATOM 752 C C . GLY A 1 94 ? 6.881 -5.281 -13.779 1.00 92.81 94 GLY A C 1
ATOM 753 O O . GLY A 1 94 ? 7.404 -6.357 -14.084 1.00 92.81 94 GLY A O 1
ATOM 754 N N . TRP A 1 95 ? 5.890 -5.175 -12.896 1.00 90.94 95 TRP A N 1
ATOM 755 C CA . TRP A 1 95 ? 5.326 -6.296 -12.146 1.00 90.94 95 TRP A CA 1
ATOM 756 C C . TRP A 1 95 ? 3.809 -6.357 -12.330 1.00 90.94 95 TRP A C 1
ATOM 758 O O . TRP A 1 95 ? 3.138 -5.331 -12.355 1.00 90.94 95 TRP A O 1
ATOM 768 N N . GLU A 1 96 ? 3.277 -7.569 -12.453 1.00 87.69 96 GLU A N 1
ATOM 769 C CA . GLU A 1 96 ? 1.849 -7.856 -12.606 1.00 87.69 96 GLU A CA 1
ATOM 770 C C . GLU A 1 96 ? 1.302 -8.492 -11.328 1.00 87.69 96 GLU A C 1
ATOM 772 O O . GLU A 1 96 ? 1.843 -9.494 -10.857 1.00 87.69 96 GLU A O 1
ATOM 777 N N . PHE A 1 97 ? 0.203 -7.958 -10.795 1.00 81.00 97 PHE A N 1
ATOM 778 C CA . PHE A 1 97 ? -0.442 -8.486 -9.586 1.00 81.00 97 PHE A CA 1
ATOM 779 C C . PHE A 1 97 ? -1.365 -9.685 -9.864 1.00 81.00 97 PHE A C 1
ATOM 781 O O . PHE A 1 97 ? -1.609 -10.497 -8.977 1.00 81.00 97 PHE A O 1
ATOM 788 N N . ASN A 1 98 ? -1.847 -9.845 -11.104 1.00 70.12 98 ASN A N 1
ATOM 789 C CA . ASN A 1 98 ? -2.847 -10.856 -11.452 1.00 70.12 98 ASN A CA 1
ATOM 790 C C . ASN A 1 98 ? -2.243 -12.114 -12.090 1.00 70.12 98 ASN A C 1
ATOM 792 O O . ASN A 1 98 ? -1.599 -12.058 -13.140 1.00 70.12 98 ASN A O 1
ATOM 796 N N . ARG A 1 99 ? -2.516 -13.280 -11.491 1.00 58.47 99 ARG A N 1
ATOM 797 C CA . ARG A 1 99 ? -2.270 -14.594 -12.113 1.00 58.47 99 ARG A CA 1
ATOM 798 C C . ARG A 1 99 ? -3.472 -15.127 -12.907 1.00 58.47 99 ARG A C 1
ATOM 800 O O . ARG A 1 99 ? -3.237 -15.851 -13.870 1.00 58.47 99 ARG A O 1
ATOM 807 N N . ASP A 1 100 ? -4.698 -14.705 -12.578 1.00 53.84 100 ASP A N 1
ATOM 808 C CA . ASP A 1 100 ? -5.928 -15.441 -12.928 1.00 53.84 100 ASP A CA 1
ATOM 809 C C . ASP A 1 100 ? -6.952 -14.697 -13.803 1.00 53.84 100 ASP A C 1
ATOM 811 O O . ASP A 1 100 ? -8.079 -15.161 -13.948 1.00 53.84 100 ASP A O 1
ATOM 815 N N . LEU A 1 101 ? -6.602 -13.590 -14.468 1.00 51.84 101 LEU A N 1
ATOM 816 C CA 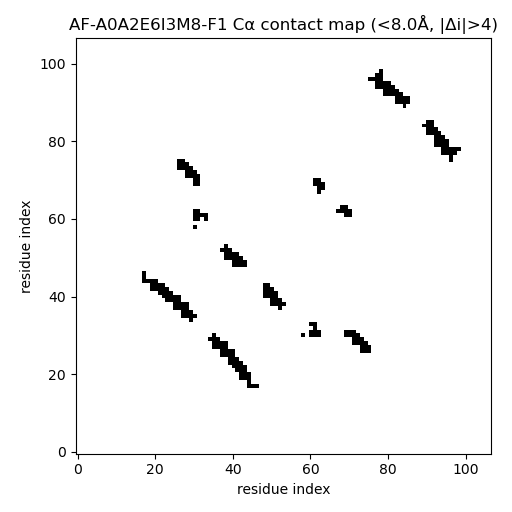. LEU A 1 101 ? -7.575 -12.913 -15.348 1.00 51.84 101 LEU A CA 1
ATOM 817 C C . LEU A 1 101 ? -7.924 -13.675 -16.640 1.00 51.84 101 LEU A C 1
ATOM 819 O O . LEU A 1 101 ? -8.724 -13.186 -17.428 1.00 51.84 101 LEU A O 1
ATOM 823 N N . GLY A 1 102 ? -7.363 -14.866 -16.886 1.00 47.25 102 GLY A N 1
ATOM 824 C CA . GLY A 1 102 ? -7.736 -15.692 -18.044 1.00 47.25 102 GLY A CA 1
ATOM 825 C C . GLY A 1 102 ? -7.511 -15.025 -19.408 1.00 47.25 102 GLY A C 1
ATOM 826 O O . GLY A 1 102 ? -7.955 -15.554 -20.425 1.00 47.25 102 GLY A O 1
ATOM 827 N N . GLU A 1 103 ? -6.833 -13.876 -19.451 1.00 49.16 103 GLU A N 1
ATOM 828 C CA . GLU A 1 103 ? -6.605 -13.153 -20.692 1.00 49.16 103 GLU A CA 1
ATOM 829 C C . GLU A 1 103 ? -5.574 -13.904 -21.549 1.00 49.16 103 GLU A C 1
ATOM 831 O O . GLU A 1 103 ? -4.498 -14.272 -21.052 1.00 49.16 103 GLU A O 1
ATOM 836 N N . PRO A 1 104 ? -5.882 -14.163 -22.834 1.00 47.47 104 PRO A N 1
ATOM 837 C CA . PRO A 1 104 ? -4.958 -14.829 -23.732 1.00 47.47 104 PRO A CA 1
ATOM 838 C C . PRO A 1 104 ? -3.716 -13.960 -23.914 1.00 47.47 104 PRO A C 1
ATOM 840 O O . PRO A 1 104 ? -3.771 -12.836 -24.409 1.00 47.47 104 PRO A O 1
ATOM 843 N N . ARG A 1 105 ? -2.573 -14.502 -23.498 1.00 52.00 105 ARG A N 1
ATOM 844 C CA . ARG A 1 105 ? -1.277 -13.842 -23.634 1.00 52.00 105 ARG A CA 1
ATOM 845 C C . ARG A 1 105 ? -0.793 -13.999 -25.070 1.00 52.00 105 ARG A C 1
ATOM 847 O O . ARG A 1 105 ? -0.704 -15.122 -25.562 1.00 52.00 105 ARG A O 1
ATOM 854 N N . ILE A 1 106 ? -0.474 -12.882 -25.721 1.00 50.25 106 ILE A N 1
ATOM 855 C CA . ILE A 1 106 ? 0.222 -12.891 -27.009 1.00 50.25 106 ILE A CA 1
ATOM 856 C C . ILE A 1 106 ? 1.648 -13.386 -26.753 1.00 50.25 106 ILE A C 1
ATOM 858 O O . ILE A 1 106 ? 2.414 -12.748 -26.028 1.00 50.25 106 ILE A O 1
ATOM 862 N N . GLY A 1 107 ? 1.948 -14.553 -27.315 1.00 48.19 107 GLY A N 1
ATOM 863 C CA . GLY A 1 107 ? 3.294 -15.042 -27.593 1.00 48.19 107 GLY A CA 1
ATOM 864 C C . GLY A 1 107 ? 3.567 -1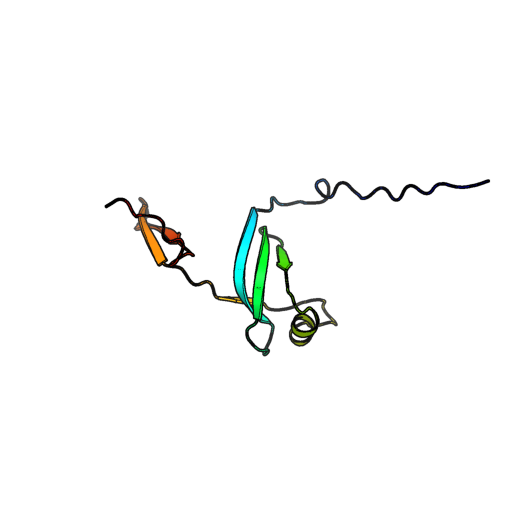4.984 -29.087 1.00 48.19 107 GLY A C 1
ATOM 865 O O . GLY A 1 107 ? 2.583 -14.902 -29.859 1.00 48.19 107 GLY A O 1
#

Radius of gyration: 20.14 Å; Cα contacts (8 Å, |Δi|>4): 137; chains: 1; bounding box: 61×48×50 Å

Foldseek 3Di:
DDDDPPPPPPPPPPVDPWDKDADFDFWFKDKAPDDTFTKTWGIDTPVDTDIDHPDCVSVVVRADPVVRDIDIDTDADWDWDDWDADPVRDIDTDIHRDPPPPDDDDD

Secondary structure (DSSP, 8-state):
-----------TTTT-SS--EEEEEEEEEEETTS-EEEEEEEEEETTEEEEE-S-SHHHHHTEETTTTEE-EEEE---EEEEEEE-TTS-EEEEEE--S-S-PPP--

Sequence (107 aa):
MVSHTEHRVPEDDEQRKLSRLQIDLPIQARLGEGSHLDLEIVDISGSGMQIRSDDFEVLKDGFDAQHNEATFEIRIQARLAWARPEDDGRFVTGWEFNRDLGEPRIG

Nearest PDB structures (foldseek):
  9fnn-assembly1_A  TM=5.086E-01  e=8.222E-01  Escherichia coli
  9fmz-assembly1_A  TM=4.891E-01  e=5.308E-01  Escherichia coli
  8u0i-assembly1_A  TM=6.078E-01  e=1.081E+00  Pseudomonas aeruginosa PA14
  4c92-assembly1_A  TM=4.410E-01  e=4.734E+00  Saccharomyces cerevisiae